Protein AF-A0A6N7W4T3-F1 (afdb_monomer)

Radius of gyration: 19.62 Å; Cα contacts (8 Å, |Δi|>4): 77; chains: 1; bounding box: 38×27×62 Å

Sequence (99 aa):
MPTFHADQRSADKASYTDPRTVPNSDAGAQYTSVRFTDTLDLEGFRASIGSVGDAHDNAAAESVIGLFKNEAVRSDSPFRAGPLHGLREVETLTLEWVT

Solvent-accessible surface area (backbone atoms only — not comparable to full-atom values): 6364 Å² total; per-residue (Å²): 134,86,78,83,77,77,80,86,82,82,78,86,77,79,71,91,58,60,82,82,55,67,60,75,43,54,72,45,75,70,70,70,29,68,71,46,50,55,50,32,56,77,66,60,40,55,90,46,59,35,62,83,96,50,64,72,74,40,44,67,62,52,48,52,54,49,47,46,45,63,52,40,65,34,95,85,19,89,51,46,94,63,87,77,86,52,66,67,53,50,53,53,32,52,53,62,66,76,107

InterPro domains:
  IPR012337 Ribonuclease H-like superfamily [SSF53098] (22-73)

Organism: NCBI:txid2652290

Foldseek 3Di:
DDDDDDPPPPPDDPQPDDLPDADEEEPDPVLPDPVNVVVCVVSNHDRYYDDPPDCPSCVVVVVVVVCCCVAQVPQPHPLQPHHDPDDVRVVSSVVSVVD

Mean predicted aligned error: 9.21 Å

Nearest PDB structures (foldseek):
  5ejk-assembly1_E  TM=7.592E-01  e=5.517E-02  Rous sarcoma virus - Prague C
  1cz9-assembly1_A-2  TM=7.306E-01  e=6.710E-02  Avian sarcoma virus
  3hpg-assembly2_F  TM=6.60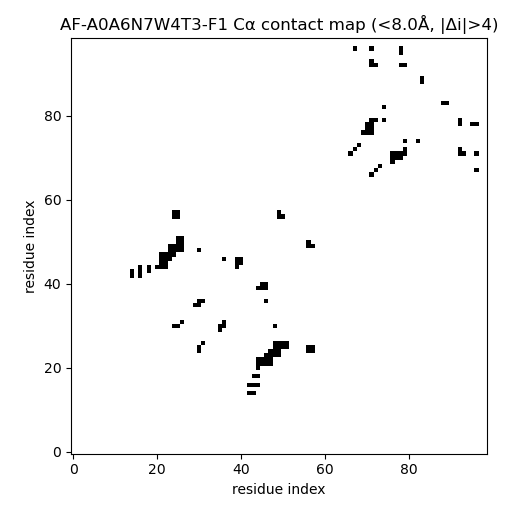3E-01  e=4.842E-02  Visna/maedi virus EV1 KV1772
  6puw-assembly1_A-2  TM=7.565E-01  e=1.567E-01  Saccharolobus solfataricus P2
  3hpg-assembly3_B-2  TM=6.768E-01  e=8.160E-02  Visna/maedi virus EV1 KV1772

Structure (mmCIF, N/CA/C/O backbone):
data_AF-A0A6N7W4T3-F1
#
_entry.id   AF-A0A6N7W4T3-F1
#
loop_
_atom_site.group_PDB
_atom_site.id
_atom_site.type_symbol
_atom_site.label_atom_id
_atom_site.label_alt_id
_atom_site.label_comp_id
_atom_site.label_asym_id
_atom_site.label_entity_id
_atom_site.label_seq_id
_atom_site.pdbx_PDB_ins_code
_atom_site.Cartn_x
_atom_site.Cartn_y
_atom_site.Cartn_z
_atom_site.occupancy
_atom_site.B_iso_or_equiv
_atom_site.auth_seq_id
_atom_site.auth_comp_id
_atom_site.auth_asym_id
_atom_site.auth_atom_id
_atom_site.pdbx_PDB_model_num
ATOM 1 N N . MET A 1 1 ? 22.749 -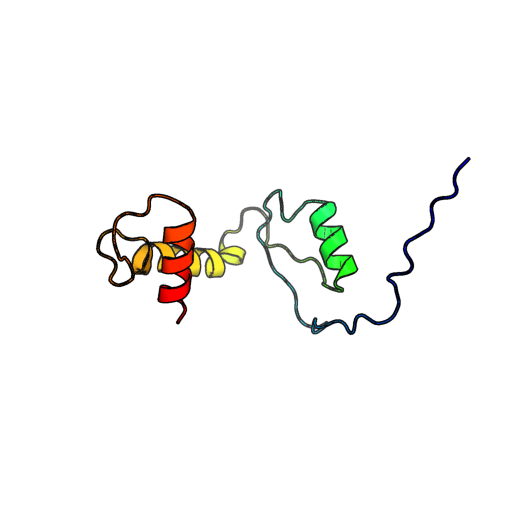9.401 39.262 1.00 34.75 1 MET A N 1
ATOM 2 C CA . MET A 1 1 ? 21.467 -8.819 38.820 1.00 34.75 1 MET A CA 1
ATOM 3 C C . MET A 1 1 ? 21.771 -7.507 38.106 1.00 34.75 1 MET A C 1
ATOM 5 O O . MET A 1 1 ? 21.984 -6.525 38.806 1.00 34.75 1 MET A O 1
ATOM 9 N N . PRO A 1 2 ? 21.912 -7.456 36.771 1.00 33.03 2 PRO A N 1
ATOM 10 C CA . PRO A 1 2 ? 22.051 -6.179 36.088 1.00 33.03 2 PRO A CA 1
ATOM 11 C C . PRO A 1 2 ? 20.662 -5.558 35.934 1.00 33.03 2 PRO A C 1
ATOM 13 O O . PRO A 1 2 ? 19.742 -6.172 35.401 1.00 33.03 2 PRO A O 1
ATOM 16 N N . THR A 1 3 ? 20.518 -4.355 36.467 1.00 36.50 3 THR A N 1
ATOM 17 C CA . THR A 1 3 ? 19.355 -3.482 36.335 1.00 36.50 3 THR A CA 1
ATOM 18 C C . THR A 1 3 ? 19.161 -3.082 34.873 1.00 36.50 3 THR A C 1
ATOM 20 O O . THR A 1 3 ? 20.086 -2.553 34.257 1.00 36.50 3 THR A O 1
ATOM 23 N N . PHE A 1 4 ? 17.966 -3.314 34.325 1.00 34.94 4 PHE A N 1
ATOM 24 C CA . PHE A 1 4 ? 17.547 -2.761 33.038 1.00 34.94 4 PHE A CA 1
ATOM 25 C C . PHE A 1 4 ? 17.582 -1.230 33.122 1.00 34.94 4 PHE A C 1
ATOM 27 O O . PHE A 1 4 ? 16.832 -0.625 33.886 1.00 34.94 4 PHE A O 1
ATOM 34 N N . HIS A 1 5 ? 18.480 -0.607 32.361 1.00 35.09 5 HIS A N 1
ATOM 35 C CA . HIS A 1 5 ? 18.468 0.832 32.135 1.00 35.09 5 HIS A CA 1
ATOM 36 C C . HIS A 1 5 ? 17.344 1.097 31.130 1.00 35.09 5 HIS A C 1
ATOM 38 O O . HIS A 1 5 ? 17.477 0.768 29.952 1.00 35.09 5 HIS A O 1
ATOM 44 N N . ALA A 1 6 ? 16.200 1.581 31.613 1.00 39.09 6 ALA A N 1
ATOM 45 C CA . ALA A 1 6 ? 15.145 2.071 30.741 1.00 39.09 6 ALA A CA 1
ATOM 46 C C . ALA A 1 6 ? 15.733 3.223 29.915 1.00 39.09 6 ALA A C 1
ATOM 48 O O . ALA A 1 6 ? 16.156 4.233 30.477 1.00 39.09 6 ALA A O 1
ATOM 49 N N . ASP A 1 7 ? 15.822 3.024 28.600 1.00 42.88 7 ASP A N 1
ATOM 50 C CA . ASP A 1 7 ? 16.293 4.024 27.647 1.00 42.88 7 ASP A CA 1
ATOM 51 C C . ASP A 1 7 ? 15.396 5.267 27.771 1.00 42.88 7 ASP A C 1
ATOM 53 O O . ASP A 1 7 ? 14.208 5.235 27.441 1.00 42.88 7 ASP A O 1
ATOM 57 N N . GLN A 1 8 ? 15.947 6.354 28.317 1.00 42.88 8 GLN A N 1
ATOM 58 C CA . GLN A 1 8 ? 15.295 7.658 28.433 1.00 42.88 8 GLN A CA 1
ATOM 59 C C . GLN A 1 8 ? 15.175 8.327 27.051 1.00 42.88 8 GLN A C 1
ATOM 61 O O . GLN A 1 8 ? 15.765 9.374 26.802 1.00 42.88 8 GLN A O 1
ATOM 66 N N . ARG A 1 9 ? 14.375 7.764 26.139 1.00 39.84 9 ARG A N 1
ATOM 67 C CA . ARG A 1 9 ? 13.994 8.417 24.869 1.00 39.84 9 ARG A CA 1
ATOM 68 C C . ARG A 1 9 ? 12.586 9.015 24.917 1.00 39.84 9 ARG A C 1
ATOM 70 O O . ARG A 1 9 ? 11.820 8.858 23.974 1.00 39.84 9 ARG A O 1
ATOM 77 N N . SER A 1 10 ? 12.223 9.674 26.017 1.00 50.88 10 SER A N 1
ATOM 78 C CA . SER A 1 10 ? 10.856 10.191 26.216 1.00 50.88 10 SER A CA 1
ATOM 79 C C . SER A 1 10 ? 10.748 11.714 26.354 1.00 50.88 10 SER A C 1
ATOM 81 O O . SER A 1 10 ? 9.721 12.208 26.813 1.00 50.88 10 SER A O 1
ATOM 83 N N . ALA A 1 11 ? 11.748 12.488 25.948 1.00 45.22 11 ALA A N 1
ATOM 84 C CA . ALA A 1 11 ? 11.603 13.938 25.879 1.00 45.22 11 ALA A CA 1
ATOM 85 C C . ALA A 1 11 ? 12.095 14.423 24.515 1.00 45.22 11 ALA A C 1
ATOM 87 O O . ALA A 1 11 ? 13.209 14.101 24.117 1.00 45.22 11 ALA A O 1
ATOM 88 N N . ASP A 1 12 ? 11.238 15.163 23.815 1.00 43.00 12 ASP A N 1
ATOM 89 C CA . ASP A 1 12 ? 11.536 15.945 22.608 1.00 43.00 12 ASP A CA 1
ATOM 90 C C . ASP A 1 12 ? 11.499 15.236 21.243 1.00 43.00 12 ASP A C 1
ATOM 92 O O . ASP A 1 12 ? 12.268 15.555 20.338 1.00 43.00 12 ASP A O 1
ATOM 96 N N . LYS A 1 13 ? 10.511 14.363 21.011 1.00 51.31 13 LYS A N 1
ATOM 97 C CA . LYS A 1 13 ? 9.955 14.240 19.653 1.00 51.31 13 LYS A CA 1
ATOM 98 C C . LYS A 1 13 ? 8.713 15.116 19.564 1.00 51.31 13 LYS A C 1
ATOM 100 O O . LYS A 1 13 ? 7.654 14.736 20.050 1.00 51.31 13 LYS A O 1
ATOM 105 N N . ALA A 1 14 ? 8.835 16.291 18.951 1.00 49.88 14 ALA A N 1
ATOM 106 C CA . ALA A 1 14 ? 7.655 16.969 18.428 1.00 49.88 14 ALA A CA 1
ATOM 107 C C . ALA A 1 14 ? 6.945 15.979 17.492 1.00 49.88 14 ALA A C 1
ATOM 109 O O . ALA A 1 14 ? 7.564 15.487 16.544 1.00 49.88 14 ALA A O 1
ATOM 110 N N . SER A 1 15 ? 5.695 15.621 17.786 1.00 58.62 15 SER A N 1
ATOM 111 C CA . SER A 1 15 ? 4.937 14.725 16.919 1.00 58.62 15 SER A CA 1
ATOM 112 C C . SER A 1 15 ? 4.745 15.431 15.575 1.00 58.62 15 SER A C 1
ATOM 114 O O . SER A 1 15 ? 4.089 16.467 15.495 1.00 58.62 15 SER A O 1
ATOM 116 N N . TYR A 1 16 ? 5.334 14.896 14.503 1.00 65.38 16 TYR A N 1
ATOM 117 C CA . TYR A 1 16 ? 5.104 15.395 13.138 1.00 65.38 16 TYR A CA 1
ATOM 118 C C . TYR A 1 16 ? 3.683 15.042 12.636 1.00 65.38 16 TYR A C 1
ATOM 120 O O . TYR A 1 16 ? 3.274 15.362 11.525 1.00 65.38 16 TYR A O 1
ATOM 128 N N . THR A 1 17 ? 2.903 14.362 13.463 1.00 68.94 17 THR A N 1
ATOM 129 C CA . THR A 1 17 ? 1.588 13.840 13.141 1.00 68.94 17 THR A CA 1
ATOM 130 C C . THR A 1 17 ? 0.511 14.837 13.570 1.00 68.94 17 THR A C 1
ATOM 132 O O . THR A 1 17 ? 0.431 15.240 14.730 1.00 68.94 17 THR A O 1
ATOM 135 N N . ASP A 1 18 ? -0.314 15.281 12.613 1.00 81.12 18 ASP A N 1
ATOM 136 C CA . ASP A 1 18 ? -1.530 16.041 12.923 1.00 81.12 18 ASP A CA 1
ATOM 137 C C . ASP A 1 18 ? -2.503 15.102 13.659 1.00 81.12 18 ASP A C 1
ATOM 139 O O . ASP A 1 18 ? -2.878 14.073 13.090 1.00 81.12 18 ASP A O 1
ATOM 143 N N . PRO A 1 19 ? -2.952 15.431 14.883 1.00 75.69 19 PRO A N 1
ATOM 144 C CA . PRO A 1 19 ? -3.853 14.581 15.665 1.00 75.69 19 PRO A CA 1
ATOM 145 C C . PRO A 1 19 ? -5.238 14.373 15.024 1.00 75.69 19 PRO A C 1
ATOM 147 O O . PRO A 1 19 ? -6.027 13.563 15.511 1.00 75.69 19 PRO A O 1
ATOM 150 N N . ARG A 1 20 ? -5.566 15.102 13.950 1.00 83.75 20 ARG A N 1
ATOM 151 C CA . ARG A 1 20 ? -6.774 14.894 13.135 1.00 83.75 20 ARG A CA 1
ATOM 152 C C . ARG A 1 20 ? -6.581 13.853 12.034 1.00 83.75 20 ARG A C 1
ATOM 154 O O . ARG A 1 20 ? -7.572 13.415 11.455 1.00 83.75 20 ARG A O 1
ATOM 161 N N . THR A 1 21 ? -5.344 13.474 11.725 1.00 88.38 21 THR A N 1
ATOM 162 C CA . THR A 1 21 ? -5.058 12.447 10.724 1.00 88.38 21 THR A CA 1
ATOM 163 C C . THR A 1 21 ? -5.434 11.083 11.282 1.00 88.38 21 THR A C 1
ATOM 165 O O . THR A 1 21 ? -4.907 10.647 12.303 1.00 88.38 21 THR A O 1
ATOM 168 N N . VAL A 1 22 ? -6.343 10.399 10.591 1.00 89.50 22 VAL A N 1
ATOM 169 C CA . VAL A 1 22 ? -6.763 9.039 10.930 1.00 89.50 22 VAL A CA 1
ATOM 170 C C . VAL A 1 22 ? -6.246 8.098 9.843 1.00 89.50 22 VAL A C 1
ATOM 172 O O . VAL A 1 22 ? -6.716 8.189 8.706 1.00 89.50 22 VAL A O 1
ATOM 175 N N . PRO A 1 23 ? -5.273 7.221 10.142 1.00 89.00 23 PRO A N 1
ATOM 176 C CA . PRO A 1 23 ? -4.868 6.186 9.205 1.00 89.00 23 PRO A CA 1
ATOM 177 C C . PRO A 1 23 ? -5.997 5.164 9.070 1.00 89.00 23 PRO A C 1
ATOM 179 O O . PRO A 1 23 ? -6.525 4.700 10.076 1.00 89.00 23 PRO A O 1
ATOM 182 N N . ASN A 1 24 ? -6.350 4.798 7.839 1.00 91.00 24 ASN A N 1
ATOM 183 C CA . ASN A 1 24 ? -7.336 3.756 7.565 1.00 91.00 24 ASN A CA 1
ATOM 184 C C . ASN A 1 24 ? -6.684 2.620 6.776 1.00 91.00 24 ASN A C 1
ATOM 186 O O . ASN A 1 24 ? -6.025 2.874 5.770 1.00 91.00 24 ASN A O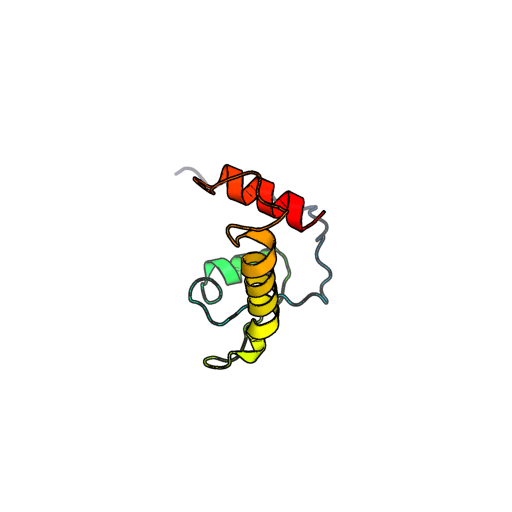 1
ATOM 190 N N . SER A 1 25 ? -6.849 1.387 7.247 1.00 91.12 25 SER A N 1
ATOM 191 C CA . SER A 1 25 ? -6.345 0.168 6.596 1.00 91.12 25 SER A CA 1
ATOM 192 C C . SER A 1 25 ? -7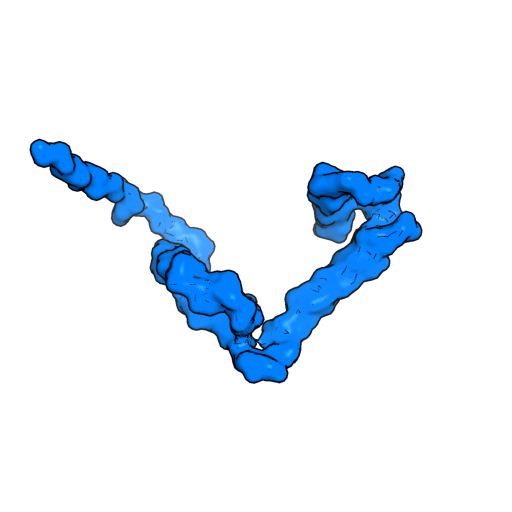.473 -0.844 6.401 1.00 91.12 25 SER A C 1
ATOM 194 O O . SER A 1 25 ? -8.556 -0.688 6.966 1.00 91.12 25 SER A O 1
ATOM 196 N N . ASP A 1 26 ? -7.237 -1.894 5.619 1.00 91.06 26 ASP A N 1
ATOM 197 C CA . ASP A 1 26 ? -8.146 -3.039 5.594 1.00 91.06 26 ASP A CA 1
ATOM 198 C C . ASP A 1 26 ? -8.075 -3.849 6.909 1.00 91.06 26 ASP A C 1
ATOM 200 O O . ASP A 1 26 ? -7.271 -3.578 7.806 1.00 91.06 26 ASP A O 1
ATOM 204 N N . ALA A 1 27 ? -8.933 -4.862 7.033 1.00 91.94 27 ALA A N 1
ATOM 205 C CA . ALA A 1 27 ? -8.948 -5.771 8.181 1.00 91.94 27 ALA A CA 1
ATOM 206 C C . ALA A 1 27 ? -7.938 -6.935 8.049 1.00 91.94 27 ALA A C 1
ATOM 208 O O . ALA A 1 27 ? -8.168 -8.032 8.567 1.00 91.94 27 ALA A O 1
ATOM 209 N N . GLY A 1 28 ? -6.834 -6.737 7.324 1.00 89.94 28 GLY A N 1
ATOM 210 C CA . GLY A 1 28 ? -5.782 -7.728 7.143 1.00 89.94 28 GLY A CA 1
ATOM 211 C C . GLY A 1 28 ? -5.017 -8.023 8.436 1.00 89.94 28 GLY A C 1
ATOM 212 O O . GLY A 1 28 ? -4.815 -7.156 9.283 1.00 89.94 28 GLY A O 1
ATOM 213 N N . ALA A 1 29 ? -4.512 -9.255 8.570 1.00 93.31 29 ALA A N 1
ATOM 214 C CA . ALA A 1 29 ? -3.878 -9.742 9.803 1.00 93.31 29 ALA A CA 1
ATOM 215 C C . ALA A 1 29 ? -2.693 -8.884 10.297 1.00 93.31 29 ALA A C 1
ATOM 217 O O . ALA A 1 29 ? -2.394 -8.859 11.492 1.00 93.31 29 ALA A O 1
ATOM 218 N N . GLN A 1 30 ? -2.005 -8.187 9.387 1.00 93.62 30 GLN A N 1
ATOM 219 C CA . GLN A 1 30 ? -0.926 -7.259 9.731 1.00 93.62 30 GLN A CA 1
ATOM 220 C C . GLN A 1 30 ? -1.464 -6.003 10.433 1.00 93.62 30 GLN A C 1
ATOM 222 O O . GLN A 1 30 ? -0.920 -5.602 11.465 1.00 93.62 30 GLN A O 1
ATOM 227 N N . TYR A 1 31 ? -2.558 -5.438 9.920 1.00 92.06 31 TYR A N 1
ATOM 228 C CA . TYR A 1 31 ? -3.193 -4.216 10.419 1.00 92.06 31 TYR A CA 1
ATOM 229 C C . TYR A 1 31 ? -4.092 -4.456 11.638 1.00 92.06 31 TYR A C 1
ATOM 231 O O . TYR A 1 31 ? -4.396 -3.526 12.374 1.00 92.06 31 TYR A O 1
ATOM 239 N N . THR A 1 32 ? -4.448 -5.712 11.920 1.00 93.19 32 THR A N 1
ATOM 240 C CA . THR A 1 32 ? -5.135 -6.117 13.159 1.00 93.19 32 THR A CA 1
ATOM 241 C C . THR A 1 32 ? -4.179 -6.640 14.238 1.00 93.19 32 THR A C 1
ATOM 243 O O . THR A 1 32 ? -4.620 -7.209 15.237 1.00 93.19 32 THR A O 1
ATOM 246 N N . SER A 1 33 ? -2.861 -6.536 14.037 1.00 94.81 33 SER A N 1
ATOM 247 C CA . SER A 1 33 ? -1.875 -7.064 14.984 1.00 94.81 33 SER A CA 1
ATOM 248 C C . SER A 1 33 ? -1.661 -6.138 16.188 1.00 94.81 33 SER A C 1
ATOM 250 O O . SER A 1 33 ? -1.729 -4.912 16.079 1.00 94.81 33 SER A O 1
ATOM 252 N N . VAL A 1 34 ? -1.315 -6.729 17.341 1.00 96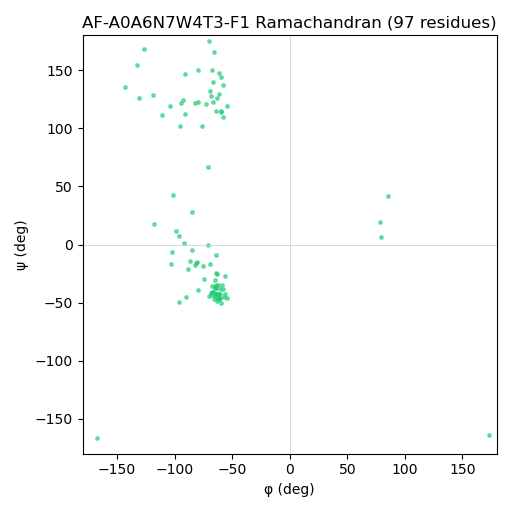.06 34 VAL A N 1
ATOM 253 C CA . VAL A 1 34 ? -0.959 -5.973 18.560 1.00 96.06 34 VAL A CA 1
ATOM 254 C C . VAL A 1 34 ? 0.203 -5.021 18.284 1.00 96.06 34 VAL A C 1
ATOM 256 O O . VAL A 1 34 ? 0.118 -3.845 18.601 1.00 96.06 34 VAL A O 1
ATOM 259 N N . ARG A 1 35 ? 1.247 -5.495 17.589 1.00 95.81 35 ARG A N 1
ATOM 260 C CA . ARG A 1 35 ? 2.420 -4.665 17.273 1.00 95.81 35 ARG A CA 1
ATOM 261 C C . ARG A 1 35 ? 2.083 -3.436 16.433 1.00 95.81 35 ARG A C 1
ATOM 263 O O . ARG A 1 35 ? 2.697 -2.390 16.623 1.00 95.81 35 ARG A O 1
ATOM 270 N N . PHE A 1 36 ? 1.158 -3.568 15.483 1.00 93.69 36 PHE A N 1
ATOM 271 C CA . PHE A 1 36 ? 0.724 -2.430 14.680 1.00 93.69 36 PHE A CA 1
ATOM 272 C C . PHE A 1 36 ? -0.036 -1.415 15.540 1.00 93.69 36 PHE A C 1
ATOM 274 O O . PHE A 1 36 ? 0.270 -0.229 15.481 1.00 93.69 36 PHE A O 1
ATOM 281 N N . THR A 1 37 ? -0.933 -1.890 16.408 1.00 92.81 37 THR A N 1
ATOM 282 C CA . THR A 1 37 ? -1.674 -1.036 17.353 1.00 92.81 37 THR A CA 1
ATOM 283 C C . THR A 1 37 ? -0.730 -0.302 18.314 1.00 92.81 37 THR A C 1
ATOM 285 O O . THR A 1 37 ? -0.814 0.916 18.419 1.00 92.81 37 THR A O 1
ATOM 288 N N . ASP A 1 38 ? 0.249 -1.000 18.904 1.00 94.81 38 ASP A N 1
ATOM 289 C CA . ASP A 1 38 ? 1.268 -0.392 19.776 1.00 94.81 38 ASP A CA 1
ATOM 290 C C . ASP A 1 38 ? 2.057 0.712 19.049 1.00 94.81 38 ASP A C 1
ATOM 292 O O . ASP A 1 38 ? 2.391 1.743 19.629 1.00 94.81 38 ASP A O 1
ATOM 296 N N . THR A 1 39 ? 2.359 0.508 17.762 1.00 93.19 39 THR A N 1
ATOM 297 C CA . THR A 1 39 ? 3.072 1.500 16.943 1.00 93.19 39 THR A CA 1
ATOM 298 C C . THR A 1 39 ? 2.211 2.738 16.698 1.00 93.19 39 THR A C 1
ATOM 300 O O . THR A 1 39 ? 2.714 3.854 16.792 1.00 93.19 39 THR A O 1
ATOM 303 N N . LEU A 1 40 ? 0.918 2.564 16.411 1.00 91.56 40 LEU A N 1
ATOM 304 C CA . LEU A 1 40 ? -0.006 3.687 16.241 1.00 91.56 40 LEU A CA 1
ATOM 305 C C . LEU A 1 40 ? -0.139 4.504 17.529 1.00 91.56 40 LEU A C 1
ATOM 307 O O . LEU A 1 40 ? -0.067 5.730 17.465 1.00 91.56 40 LEU A O 1
ATOM 311 N N . ASP A 1 41 ? -0.245 3.840 18.681 1.00 91.00 41 ASP A N 1
ATOM 312 C CA . ASP A 1 41 ? -0.322 4.502 19.985 1.00 91.00 41 ASP A CA 1
ATOM 313 C C . ASP A 1 41 ? 0.959 5.290 20.302 1.00 91.00 41 ASP A C 1
ATOM 315 O O . ASP A 1 41 ? 0.888 6.436 20.750 1.00 91.00 41 ASP A O 1
ATOM 319 N N . LEU A 1 42 ? 2.137 4.715 20.020 1.00 91.69 42 LEU A N 1
ATOM 320 C CA . LEU A 1 42 ? 3.431 5.384 20.206 1.00 91.69 42 LEU A CA 1
ATOM 321 C C . LEU A 1 42 ? 3.589 6.637 19.332 1.00 91.69 42 LEU A C 1
ATOM 323 O O . LEU A 1 42 ? 4.208 7.608 19.767 1.00 91.69 42 LEU A O 1
ATOM 327 N N . GLU A 1 43 ? 3.031 6.625 18.121 1.00 89.56 43 GLU A N 1
ATOM 328 C CA . GLU A 1 43 ? 3.096 7.745 17.171 1.00 89.56 43 GLU A CA 1
ATOM 329 C C . GLU A 1 43 ? 1.896 8.717 17.293 1.00 89.56 43 GLU A C 1
ATOM 331 O O . GLU A 1 43 ? 1.809 9.711 16.563 1.00 89.56 43 GLU A O 1
ATOM 336 N N . GLY A 1 44 ? 0.978 8.464 18.237 1.00 89.44 44 GLY A N 1
ATOM 337 C CA . GLY A 1 44 ? -0.163 9.331 18.547 1.00 89.44 44 GLY A CA 1
ATOM 338 C C . GLY A 1 44 ? -1.340 9.228 17.570 1.00 89.44 44 GLY A C 1
ATOM 339 O O . GLY A 1 44 ? -2.169 10.139 17.510 1.00 89.44 44 GLY A O 1
ATOM 340 N N . PHE A 1 45 ? -1.429 8.143 16.801 1.00 89.12 45 PHE A N 1
ATOM 341 C CA . PHE A 1 45 ? -2.519 7.902 15.861 1.00 89.12 45 PHE A CA 1
ATOM 342 C C . PHE A 1 45 ? -3.675 7.131 16.490 1.00 89.12 45 PHE A C 1
ATOM 344 O O . PHE A 1 45 ? -3.494 6.219 17.289 1.00 89.12 45 PHE A O 1
ATOM 351 N N . ARG A 1 46 ? -4.895 7.442 16.043 1.00 88.69 46 ARG A N 1
ATOM 352 C CA . ARG A 1 46 ? -6.067 6.613 16.336 1.00 88.69 46 ARG A CA 1
ATOM 353 C C . A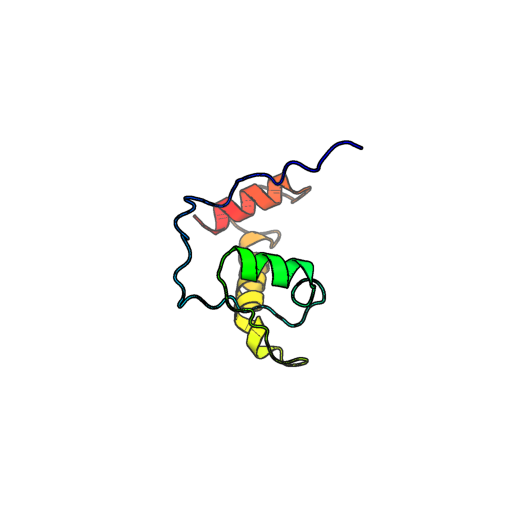RG A 1 46 ? -6.116 5.448 15.358 1.00 88.69 46 ARG A C 1
ATOM 355 O O . ARG A 1 46 ? -6.203 5.677 14.154 1.00 88.69 46 ARG A O 1
ATOM 362 N N . ALA A 1 47 ? -6.104 4.222 15.871 1.00 88.00 47 ALA A N 1
ATOM 363 C CA . ALA A 1 47 ? -6.309 3.040 15.044 1.00 88.00 47 ALA A CA 1
ATOM 364 C C . ALA A 1 47 ? -7.698 3.057 14.386 1.00 88.00 47 ALA A C 1
ATOM 366 O O . ALA A 1 47 ? -8.712 3.251 15.059 1.00 88.00 47 ALA A O 1
ATOM 367 N N . SER A 1 48 ? -7.731 2.845 13.070 1.00 90.38 48 SER A N 1
ATOM 368 C CA . SER A 1 48 ? -8.952 2.685 12.281 1.00 90.38 48 SER A CA 1
ATOM 369 C C . SER A 1 48 ? -8.727 1.648 11.187 1.00 90.38 48 SER A C 1
ATOM 371 O O . SER A 1 48 ? -7.704 1.661 10.498 1.00 90.38 48 SER A O 1
ATOM 373 N N . ILE A 1 49 ? -9.700 0.755 11.028 1.00 90.94 49 ILE A N 1
ATOM 374 C CA . ILE A 1 49 ? -9.746 -0.236 9.954 1.00 90.94 49 ILE A CA 1
ATOM 375 C C . ILE A 1 49 ? -11.136 -0.244 9.321 1.00 90.94 49 ILE A C 1
ATOM 377 O O . ILE A 1 49 ? -12.122 0.097 9.979 1.00 90.94 49 ILE A O 1
ATOM 381 N N . GLY A 1 50 ? -11.196 -0.660 8.059 1.00 86.06 50 GLY A N 1
ATOM 382 C CA . GLY A 1 50 ? -12.446 -0.875 7.342 1.00 86.06 50 GLY A CA 1
ATOM 383 C C . GLY A 1 50 ? -13.293 -2.015 7.915 1.00 86.06 50 GLY A C 1
ATOM 384 O O . GLY A 1 50 ? -12.829 -2.852 8.698 1.00 86.06 50 GLY A O 1
ATOM 385 N N . SER A 1 51 ? -14.553 -2.060 7.496 1.00 86.94 51 SER A N 1
ATOM 386 C CA . SER A 1 51 ? -15.489 -3.121 7.870 1.00 86.94 51 SER A CA 1
ATOM 387 C C . SER A 1 51 ? -15.062 -4.468 7.279 1.00 86.94 51 SER A C 1
ATOM 389 O O . SER A 1 51 ? -14.628 -4.571 6.132 1.00 86.94 51 SER A O 1
ATOM 391 N N . VAL A 1 52 ? -15.205 -5.548 8.051 1.00 86.50 52 VAL A N 1
ATOM 392 C CA . VAL A 1 52 ? -14.823 -6.891 7.588 1.00 86.50 52 VAL A CA 1
ATOM 393 C C . VAL A 1 52 ? -15.758 -7.352 6.471 1.00 86.50 52 VAL A C 1
ATOM 395 O O . VAL A 1 52 ? -16.975 -7.372 6.641 1.00 86.50 52 VAL A O 1
ATOM 398 N N . GLY A 1 53 ? -15.178 -7.786 5.350 1.00 82.19 53 GLY A N 1
ATOM 399 C CA . GLY A 1 53 ? -15.937 -8.249 4.185 1.00 82.19 53 GLY A CA 1
ATOM 400 C C . GLY A 1 53 ? -16.491 -7.122 3.311 1.00 82.19 53 GLY A C 1
ATOM 401 O O . GLY A 1 53 ? -17.219 -7.416 2.364 1.00 82.19 53 GLY A O 1
ATOM 402 N N . ASP A 1 54 ? -16.133 -5.866 3.594 1.00 86.38 54 ASP A N 1
ATOM 403 C CA . ASP A 1 54 ? -16.439 -4.715 2.749 1.00 86.38 54 ASP A CA 1
ATOM 404 C C . ASP A 1 54 ? -15.187 -4.275 1.977 1.00 86.38 54 ASP A C 1
ATOM 406 O O . ASP A 1 54 ? -14.162 -3.917 2.554 1.00 86.38 54 ASP A O 1
ATOM 410 N N . ALA A 1 55 ? -15.260 -4.321 0.648 1.00 86.25 55 ALA A N 1
ATOM 411 C CA . ALA A 1 55 ? -14.157 -3.914 -0.216 1.00 86.25 55 ALA A CA 1
ATOM 412 C C . ALA A 1 55 ? -14.089 -2.392 -0.425 1.00 86.25 55 ALA A C 1
ATOM 414 O O . ALA A 1 55 ? -13.065 -1.888 -0.889 1.00 86.25 55 ALA A O 1
ATOM 415 N N . HIS A 1 56 ? -15.159 -1.653 -0.115 1.00 89.88 56 HIS A N 1
ATOM 416 C CA . HIS A 1 56 ? -15.250 -0.227 -0.411 1.00 89.88 56 HIS A CA 1
ATOM 417 C C . HIS A 1 56 ? -14.206 0.587 0.364 1.00 89.88 56 HIS A C 1
ATOM 419 O O . HIS A 1 56 ? -13.586 1.489 -0.200 1.00 89.88 56 HIS A O 1
ATOM 425 N N . ASP A 1 57 ? -13.937 0.212 1.616 1.00 87.69 57 ASP A N 1
ATOM 426 C CA . ASP A 1 57 ? -12.967 0.896 2.479 1.00 87.69 57 ASP A CA 1
ATOM 427 C C . ASP A 1 57 ? -11.521 0.808 1.957 1.00 87.69 57 ASP A C 1
ATOM 429 O O . ASP A 1 57 ? -10.707 1.688 2.241 1.00 87.69 57 ASP A O 1
ATOM 433 N N . ASN A 1 58 ? -11.205 -0.213 1.150 1.00 90.38 58 ASN A N 1
ATOM 434 C CA . ASN A 1 58 ? -9.892 -0.393 0.519 1.00 90.38 58 ASN A CA 1
ATOM 435 C C . ASN A 1 58 ? -9.881 0.006 -0.972 1.00 90.38 58 ASN A C 1
ATOM 437 O O . ASN A 1 58 ? -8.825 0.047 -1.606 1.00 90.38 58 ASN A O 1
ATOM 441 N N . ALA A 1 59 ? -11.038 0.336 -1.558 1.00 93.44 59 ALA A N 1
ATOM 442 C CA . ALA A 1 59 ? -11.179 0.531 -3.002 1.00 93.44 59 ALA A CA 1
ATOM 443 C C . ALA A 1 59 ? -10.265 1.634 -3.556 1.00 93.44 59 ALA A C 1
ATOM 445 O O . ALA A 1 59 ? -9.751 1.506 -4.668 1.00 93.44 59 ALA A O 1
ATOM 446 N N . ALA A 1 60 ? -10.026 2.702 -2.789 1.00 94.19 60 ALA A N 1
ATOM 447 C CA . ALA A 1 60 ? -9.121 3.774 -3.193 1.00 94.19 60 ALA A CA 1
ATOM 448 C C . ALA A 1 60 ? -7.664 3.291 -3.297 1.00 94.19 60 ALA A C 1
ATOM 450 O O . ALA A 1 60 ? -7.006 3.546 -4.307 1.00 94.19 60 ALA A O 1
ATOM 451 N N . ALA A 1 61 ? -7.175 2.553 -2.296 1.00 93.75 61 ALA A N 1
ATOM 452 C CA . ALA A 1 61 ? -5.821 2.004 -2.304 1.00 93.75 61 ALA A CA 1
ATOM 453 C C . ALA A 1 61 ? -5.648 0.976 -3.434 1.00 93.75 61 ALA A C 1
ATOM 455 O O . ALA A 1 61 ? -4.689 1.057 -4.203 1.00 93.75 61 ALA A O 1
ATOM 456 N N . GLU A 1 62 ? -6.619 0.078 -3.613 1.00 95.44 62 GLU A N 1
ATOM 457 C CA . GLU A 1 62 ? -6.603 -0.904 -4.706 1.00 95.44 62 GLU A CA 1
ATOM 458 C C . GLU A 1 62 ? -6.668 -0.249 -6.086 1.00 95.44 62 GLU A C 1
ATOM 460 O O . GLU A 1 62 ? -6.017 -0.714 -7.019 1.00 95.44 62 GLU A O 1
ATOM 465 N N . SER A 1 63 ? -7.398 0.860 -6.229 1.00 97.06 63 SER A N 1
ATOM 466 C CA . SER A 1 63 ? -7.443 1.611 -7.488 1.00 97.06 63 SER A CA 1
ATOM 467 C C . SER A 1 63 ? -6.079 2.208 -7.830 1.00 97.06 63 SER A C 1
ATOM 469 O O . SER A 1 63 ? -5.643 2.108 -8.976 1.00 97.06 63 SER A O 1
ATOM 471 N N . VAL A 1 64 ? -5.365 2.764 -6.845 1.00 96.94 64 VAL A N 1
ATOM 472 C CA . VAL A 1 64 ? -3.997 3.279 -7.035 1.00 96.94 64 VAL A CA 1
ATOM 473 C C . VAL A 1 64 ? -3.034 2.151 -7.409 1.00 96.94 64 VAL A C 1
ATOM 475 O O . VAL A 1 64 ? -2.266 2.290 -8.359 1.00 96.94 64 VAL A O 1
ATOM 478 N N . ILE A 1 65 ? -3.103 1.002 -6.730 1.00 96.94 65 ILE A N 1
ATOM 479 C CA . ILE A 1 65 ? -2.282 -0.170 -7.073 1.00 96.94 65 ILE A CA 1
ATOM 480 C C . ILE A 1 65 ? -2.638 -0.723 -8.460 1.00 96.94 65 ILE A C 1
ATOM 482 O O . ILE A 1 65 ? -1.753 -1.155 -9.202 1.00 96.94 65 ILE A O 1
ATOM 486 N N . GLY A 1 66 ? -3.916 -0.700 -8.835 1.00 97.81 66 GLY A N 1
ATOM 487 C CA . GLY A 1 66 ? -4.390 -1.064 -10.166 1.00 97.81 66 GLY A CA 1
ATOM 488 C C . GLY A 1 66 ? -3.819 -0.150 -11.249 1.00 97.81 66 GLY A C 1
ATOM 489 O O . GLY A 1 66 ? -3.291 -0.647 -12.246 1.00 97.81 66 GLY A O 1
ATOM 490 N N . LEU A 1 67 ? -3.853 1.167 -11.026 1.00 97.62 67 LEU A N 1
ATOM 491 C CA . LEU A 1 67 ? -3.242 2.162 -11.910 1.00 97.62 67 LEU A CA 1
ATOM 492 C C . LEU A 1 67 ? -1.737 1.940 -12.037 1.00 97.62 67 LEU A C 1
A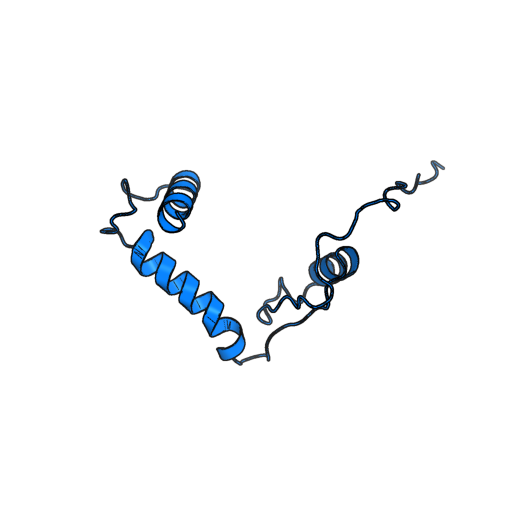TOM 494 O O . LEU A 1 67 ? -1.253 1.782 -13.153 1.00 97.62 67 LEU A O 1
ATOM 498 N N . PHE A 1 68 ? -1.016 1.802 -10.922 1.00 97.75 68 PHE A N 1
ATOM 499 C CA . PHE A 1 68 ? 0.419 1.510 -10.935 1.00 97.75 68 PHE A CA 1
ATOM 500 C C . PHE A 1 68 ? 0.741 0.258 -11.764 1.00 97.75 68 PHE A C 1
ATOM 502 O O . PHE A 1 68 ? 1.633 0.260 -12.615 1.00 97.75 68 PHE A O 1
ATOM 509 N N . LYS A 1 69 ? -0.019 -0.826 -11.575 1.00 97.19 69 LYS A N 1
ATOM 510 C CA . LYS A 1 69 ? 0.188 -2.062 -12.338 1.00 97.19 69 LYS A CA 1
ATOM 511 C C . LYS A 1 69 ? -0.088 -1.882 -13.833 1.00 97.19 69 LYS A C 1
ATOM 513 O O . LYS A 1 69 ? 0.618 -2.472 -14.649 1.00 97.19 69 LYS A O 1
ATOM 518 N N . ASN A 1 70 ? -1.100 -1.095 -14.188 1.00 97.06 70 ASN A N 1
ATOM 519 C CA . ASN A 1 70 ? -1.516 -0.891 -15.572 1.00 97.06 70 ASN A CA 1
ATOM 520 C C . ASN A 1 70 ? -0.631 0.107 -16.332 1.00 97.06 70 ASN A C 1
ATOM 522 O O . ASN A 1 70 ? -0.356 -0.097 -17.511 1.00 97.06 70 ASN A O 1
ATOM 526 N N . GLU A 1 71 ? -0.206 1.179 -15.673 1.00 97.06 71 GLU A N 1
ATOM 527 C CA . GLU A 1 71 ? 0.562 2.261 -16.285 1.00 97.06 71 GLU A CA 1
ATOM 528 C C . GLU A 1 71 ? 2.060 2.008 -16.194 1.00 97.06 71 GLU A C 1
ATOM 530 O O . GLU A 1 71 ? 2.743 2.157 -17.200 1.00 97.06 71 GLU A O 1
ATOM 535 N N . ALA A 1 72 ? 2.563 1.582 -15.030 1.00 97.19 72 ALA A N 1
ATOM 536 C CA . ALA A 1 72 ? 3.992 1.414 -14.786 1.00 97.19 72 ALA A CA 1
ATOM 537 C C . ALA A 1 72 ? 4.454 -0.036 -15.002 1.00 97.19 72 ALA A C 1
ATOM 539 O O . ALA A 1 72 ? 5.421 -0.285 -15.720 1.00 97.19 72 ALA A O 1
ATOM 540 N N . VAL A 1 73 ? 3.769 -1.023 -14.412 1.00 96.69 73 VAL A N 1
ATOM 541 C CA . VAL A 1 73 ? 4.241 -2.424 -14.417 1.00 96.69 73 VAL A CA 1
ATOM 542 C C . VAL A 1 73 ? 3.890 -3.170 -15.705 1.00 96.69 73 VAL A C 1
ATOM 544 O O . VAL A 1 73 ? 4.515 -4.187 -15.992 1.00 96.69 73 VAL A O 1
ATOM 547 N N . ARG A 1 74 ? 2.952 -2.720 -16.532 1.00 96.19 74 ARG A N 1
ATOM 548 C CA . ARG A 1 74 ? 2.638 -3.404 -17.799 1.00 96.19 74 ARG A CA 1
ATOM 549 C C . ARG A 1 74 ? 3.871 -3.475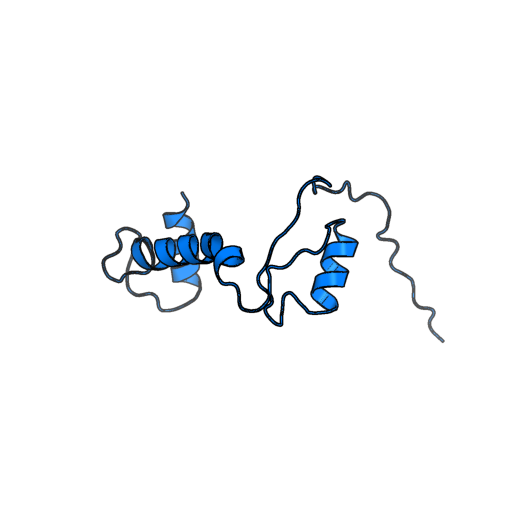 -18.712 1.00 96.19 74 ARG A C 1
ATOM 551 O O . ARG A 1 74 ? 4.692 -2.571 -18.689 1.00 96.19 74 ARG A O 1
ATOM 558 N N . SER A 1 75 ? 4.055 -4.553 -19.478 1.00 94.56 75 SER A N 1
ATOM 559 C CA . SER A 1 75 ? 5.315 -4.822 -20.204 1.00 94.56 75 SER A CA 1
ATOM 560 C C . SER A 1 75 ? 5.684 -3.793 -21.280 1.00 94.56 75 SER A C 1
ATOM 562 O O . SER A 1 75 ? 6.857 -3.667 -21.608 1.00 94.56 75 SER A O 1
ATOM 564 N N . ASP A 1 76 ? 4.697 -3.088 -21.827 1.00 94.31 76 ASP A N 1
ATOM 565 C CA . ASP A 1 76 ? 4.807 -2.015 -22.828 1.00 94.31 76 ASP A CA 1
ATOM 566 C C . ASP A 1 76 ? 4.744 -0.606 -22.202 1.00 94.31 76 ASP A C 1
ATOM 568 O O . ASP A 1 76 ? 4.558 0.382 -22.909 1.00 94.31 76 ASP A O 1
ATOM 572 N N . SER A 1 77 ? 4.847 -0.514 -20.874 1.00 96.31 77 SER A N 1
ATOM 573 C CA . SER A 1 77 ? 4.821 0.746 -20.132 1.00 96.31 77 SER A CA 1
ATOM 574 C C . SER A 1 77 ? 5.925 1.706 -20.595 1.00 96.31 77 SER A C 1
ATOM 576 O O . SER A 1 77 ? 7.076 1.282 -20.737 1.00 96.31 77 SER A O 1
ATOM 578 N N . PRO A 1 78 ? 5.623 3.010 -20.749 1.00 94.62 78 PRO A N 1
ATOM 579 C CA . PRO A 1 78 ? 6.632 4.021 -21.058 1.00 94.62 78 PRO A CA 1
ATOM 580 C C . PRO A 1 78 ? 7.601 4.273 -19.893 1.00 94.62 78 PRO A C 1
ATOM 582 O O . PRO A 1 78 ? 8.669 4.833 -20.111 1.00 94.62 78 PRO A O 1
ATOM 585 N N . PHE A 1 79 ? 7.247 3.847 -18.677 1.00 95.38 79 PHE A N 1
ATOM 586 C CA . PHE A 1 79 ? 8.085 3.950 -17.481 1.00 95.38 79 PHE A CA 1
ATOM 587 C C . PHE A 1 79 ? 9.063 2.769 -17.350 1.00 95.38 79 PHE A C 1
ATOM 589 O O . PHE A 1 79 ? 9.871 2.713 -16.431 1.00 95.38 79 PHE A O 1
ATOM 596 N N . ARG A 1 80 ? 8.997 1.766 -18.237 1.00 94.06 80 ARG A N 1
ATOM 597 C CA . ARG A 1 80 ? 9.917 0.624 -18.195 1.00 94.06 80 ARG A CA 1
ATOM 598 C C . ARG A 1 80 ? 11.134 0.849 -19.077 1.00 94.06 80 ARG A C 1
ATOM 600 O O . ARG A 1 80 ? 11.025 0.929 -20.295 1.00 94.06 80 ARG A O 1
ATOM 607 N N . ALA A 1 81 ? 12.313 0.740 -18.471 1.00 91.19 81 ALA A N 1
ATOM 608 C CA . ALA A 1 81 ? 13.570 0.585 -19.205 1.00 91.19 81 ALA A CA 1
ATOM 609 C C . ALA A 1 81 ? 13.777 -0.839 -19.778 1.00 91.19 81 ALA A C 1
ATOM 611 O O . ALA A 1 81 ? 14.600 -1.038 -20.670 1.00 91.19 81 ALA A O 1
ATOM 612 N N . GLY A 1 82 ? 13.055 -1.845 -19.267 1.00 92.94 82 GLY A N 1
ATOM 613 C CA . GLY A 1 82 ? 13.190 -3.249 -19.665 1.00 92.94 82 GLY A CA 1
ATOM 614 C C . GLY A 1 82 ? 12.360 -4.212 -18.798 1.00 92.94 82 GLY A C 1
ATOM 615 O O . GLY A 1 82 ? 11.437 -3.786 -18.091 1.00 92.94 82 GLY A O 1
ATOM 616 N N . PRO A 1 83 ? 12.643 -5.529 -18.843 1.00 95.12 83 PRO A N 1
ATOM 617 C CA . PRO A 1 83 ? 12.015 -6.498 -17.945 1.00 95.12 83 PRO A CA 1
ATOM 618 C C . PRO A 1 83 ? 12.341 -6.200 -16.469 1.00 95.12 83 PRO A C 1
ATOM 620 O O . PRO A 1 83 ? 13.434 -5.737 -16.156 1.00 95.12 83 PRO A O 1
ATOM 623 N N . LEU A 1 84 ? 11.409 -6.491 -15.549 1.00 96.25 84 LEU A N 1
ATOM 624 C CA . LEU A 1 84 ? 11.664 -6.347 -14.105 1.00 96.25 84 LEU A CA 1
ATOM 625 C C . LEU A 1 84 ? 12.196 -7.678 -13.581 1.00 96.25 84 LEU A C 1
ATOM 627 O O . LEU A 1 84 ? 11.459 -8.665 -13.568 1.00 96.25 84 LEU A O 1
ATOM 631 N N . HIS A 1 85 ? 13.464 -7.705 -13.178 1.00 95.25 85 HIS A N 1
ATOM 632 C CA . HIS A 1 85 ? 14.129 -8.909 -12.673 1.00 95.25 85 HIS A CA 1
ATOM 633 C C . HIS A 1 85 ? 14.268 -8.931 -11.148 1.00 95.25 85 HIS A C 1
ATOM 635 O O . HIS A 1 85 ? 14.484 -10.000 -10.576 1.00 95.25 85 HIS A O 1
ATOM 641 N N . GLY A 1 86 ? 14.109 -7.790 -10.479 1.00 95.19 86 GLY A N 1
ATOM 642 C CA . GLY A 1 86 ? 14.187 -7.709 -9.032 1.00 95.19 86 GLY A CA 1
ATOM 643 C C . GLY A 1 86 ? 13.676 -6.389 -8.468 1.00 95.19 86 GLY A C 1
ATOM 644 O O . GLY A 1 86 ? 12.990 -5.608 -9.127 1.00 95.19 86 GLY A O 1
ATOM 645 N N . LEU A 1 87 ? 13.998 -6.180 -7.191 1.00 96.94 87 LEU A N 1
ATOM 646 C CA . LEU A 1 87 ? 13.527 -5.043 -6.407 1.00 96.94 87 LEU A CA 1
ATOM 647 C C . LEU A 1 87 ? 14.007 -3.706 -6.980 1.00 96.94 87 LEU A C 1
ATOM 649 O O . LEU A 1 87 ? 13.218 -2.777 -7.088 1.00 96.94 87 LEU A O 1
ATOM 653 N N . ARG A 1 88 ? 15.276 -3.628 -7.393 1.00 96.38 88 ARG A N 1
ATOM 654 C CA . ARG A 1 88 ? 15.883 -2.380 -7.866 1.00 96.38 88 ARG A CA 1
ATOM 655 C C . ARG A 1 88 ? 15.158 -1.816 -9.087 1.00 96.38 88 ARG A C 1
ATOM 657 O O . ARG A 1 88 ? 14.923 -0.615 -9.148 1.00 96.38 88 ARG A O 1
ATOM 664 N N . GLU A 1 89 ? 14.783 -2.661 -10.045 1.00 96.44 89 GLU A N 1
ATOM 665 C CA . GLU A 1 89 ? 14.044 -2.204 -11.223 1.00 96.44 89 GLU A CA 1
ATOM 666 C C . GLU A 1 89 ? 12.632 -1.732 -10.854 1.00 96.44 89 GLU A C 1
ATOM 668 O O . GLU A 1 89 ? 12.146 -0.764 -11.430 1.00 96.44 89 GLU A O 1
ATOM 673 N N . VAL A 1 90 ? 11.984 -2.375 -9.875 1.00 96.31 90 VAL A N 1
ATOM 674 C CA . VAL A 1 90 ? 10.671 -1.945 -9.365 1.00 96.31 90 VAL A CA 1
ATOM 675 C C . VAL A 1 90 ? 10.778 -0.610 -8.625 1.00 96.31 90 VAL A C 1
ATOM 677 O O . VAL A 1 90 ? 9.919 0.248 -8.804 1.00 96.31 90 VAL A O 1
ATOM 680 N N . GLU A 1 91 ? 11.821 -0.404 -7.819 1.00 96.56 91 GLU A N 1
ATOM 681 C CA . GLU A 1 91 ? 12.060 0.853 -7.098 1.00 96.56 91 GLU A CA 1
ATOM 682 C C . GLU A 1 91 ? 12.285 2.016 -8.068 1.00 96.56 91 GLU A C 1
ATOM 684 O O . GLU A 1 91 ? 11.628 3.047 -7.942 1.00 96.56 91 GLU A O 1
ATOM 689 N N . THR A 1 92 ? 13.156 1.842 -9.071 1.00 95.94 92 THR A N 1
ATOM 690 C CA . THR A 1 92 ? 13.379 2.863 -10.108 1.00 95.94 92 THR A CA 1
ATOM 691 C C . THR A 1 92 ? 12.101 3.145 -10.896 1.00 95.94 92 THR A C 1
ATOM 693 O O . THR A 1 92 ? 11.723 4.304 -11.021 1.00 95.94 92 THR A O 1
ATOM 696 N N . LEU A 1 93 ? 11.380 2.103 -11.326 1.00 97.00 93 LEU A N 1
ATOM 697 C CA . LEU A 1 93 ? 10.088 2.240 -12.005 1.00 97.00 93 LEU A CA 1
ATOM 698 C C . LEU A 1 93 ? 9.071 3.030 -11.166 1.00 97.00 93 LEU A C 1
ATOM 700 O O . LEU A 1 93 ? 8.332 3.858 -11.689 1.00 97.00 93 LEU A O 1
ATOM 704 N N . THR A 1 94 ? 9.015 2.759 -9.861 1.00 96.75 94 THR A N 1
ATOM 705 C CA . THR A 1 94 ? 8.087 3.435 -8.945 1.00 96.75 94 THR A CA 1
ATOM 706 C C . THR A 1 94 ? 8.435 4.913 -8.807 1.00 96.75 94 THR A C 1
ATOM 708 O O . THR A 1 94 ? 7.533 5.744 -8.807 1.00 96.75 94 THR A O 1
ATOM 711 N N . LEU A 1 95 ? 9.727 5.248 -8.724 1.00 96.19 95 LEU A N 1
ATOM 712 C CA . LEU A 1 95 ? 10.175 6.640 -8.692 1.00 96.19 95 LEU A CA 1
ATOM 713 C C . LEU A 1 95 ? 9.797 7.368 -9.984 1.00 96.19 95 LEU A C 1
ATOM 715 O O . LEU A 1 95 ? 9.212 8.440 -9.904 1.00 96.19 95 LEU A O 1
ATOM 719 N N . GLU A 1 96 ? 10.054 6.762 -11.144 1.00 95.25 96 GLU A N 1
ATOM 720 C CA . GLU A 1 96 ? 9.73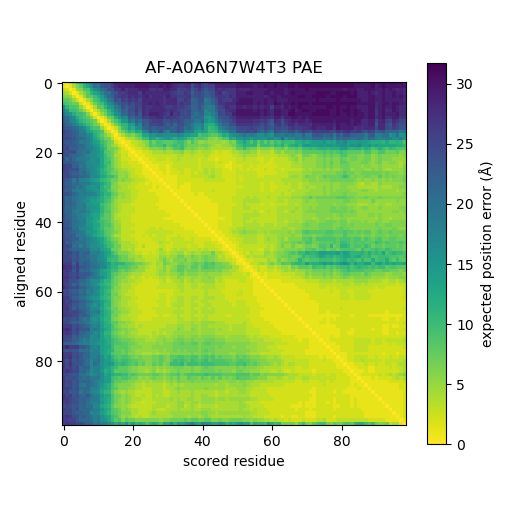1 7.351 -12.451 1.00 95.25 96 GLU A CA 1
ATOM 721 C C . GLU A 1 96 ? 8.225 7.524 -12.683 1.00 95.25 96 GLU A C 1
ATOM 723 O O . GLU A 1 96 ? 7.818 8.448 -13.376 1.00 95.25 96 GLU A O 1
ATOM 728 N N . TRP A 1 97 ? 7.384 6.657 -12.115 1.00 96.88 97 TRP A N 1
ATOM 729 C CA . TRP A 1 97 ? 5.929 6.779 -12.247 1.00 96.88 97 TRP A CA 1
ATOM 730 C C . TRP A 1 97 ? 5.334 7.910 -11.395 1.00 96.88 97 TRP A C 1
ATOM 732 O O . TRP A 1 97 ? 4.309 8.481 -11.761 1.00 96.88 97 TRP A O 1
ATOM 742 N N . VAL A 1 98 ? 5.950 8.235 -10.253 1.00 95.19 98 VAL A N 1
ATOM 743 C CA . VAL A 1 98 ? 5.430 9.245 -9.312 1.00 95.19 98 VAL A CA 1
ATOM 744 C C . VAL A 1 98 ? 5.917 10.667 -9.635 1.00 95.19 98 VAL A C 1
ATOM 746 O O . VAL A 1 98 ? 5.286 11.629 -9.189 1.00 95.19 98 VAL A O 1
ATOM 749 N N . THR A 1 99 ? 7.020 10.818 -10.378 1.00 83.62 99 THR A N 1
ATOM 750 C CA . THR A 1 99 ? 7.660 12.113 -10.697 1.00 83.62 99 THR A CA 1
ATOM 751 C C . THR A 1 99 ? 7.363 12.602 -12.103 1.00 83.62 99 THR A C 1
ATOM 753 O O . THR A 1 99 ? 7.039 13.803 -12.242 1.00 83.62 99 THR A O 1
#

pLDDT: mean 84.52, std 18.75, range [33.03, 97.81]

Secondary structure (DSSP, 8-state):
----------S-----S-TT----B-S-TTTTSHHHHHHHHHTTPPP-BPPTT-SGGGHHHHHHHHHHIIIIISTT-TT-SS---SHHHHHHHHHHHH-